Protein AF-T0CGR6-F1 (afdb_monomer_lite)

Structure (mmCIF, N/CA/C/O backbone):
data_AF-T0CGR6-F1
#
_entry.id   AF-T0CGR6-F1
#
loop_
_atom_site.group_PDB
_atom_site.id
_atom_site.type_symbol
_atom_site.label_atom_id
_atom_site.label_alt_id
_atom_site.label_comp_id
_atom_site.label_asym_id
_atom_site.label_entity_id
_atom_site.label_seq_id
_atom_site.pdbx_PDB_ins_code
_atom_site.Cartn_x
_atom_site.Cartn_y
_atom_site.Cartn_z
_atom_site.occupancy
_atom_site.B_iso_or_equiv
_atom_site.auth_seq_id
_atom_site.auth_comp_id
_atom_site.auth_asym_id
_atom_site.auth_atom_id
_atom_site.pdbx_PDB_model_num
ATOM 1 N N . MET A 1 1 ? 7.503 -8.651 -10.886 1.00 87.00 1 MET A N 1
ATOM 2 C CA . MET A 1 1 ? 6.032 -8.829 -10.800 1.00 87.00 1 MET A CA 1
ATOM 3 C C . MET A 1 1 ? 5.510 -9.362 -12.132 1.00 87.00 1 MET A C 1
ATOM 5 O O . MET A 1 1 ? 6.220 -9.281 -13.131 1.00 87.00 1 MET A O 1
ATOM 9 N N . PHE A 1 2 ? 4.290 -9.899 -12.157 1.00 89.88 2 PHE A N 1
ATOM 10 C CA . PHE A 1 2 ? 3.657 -10.407 -13.377 1.00 89.88 2 PHE A CA 1
ATOM 11 C C . PHE A 1 2 ? 3.118 -9.267 -14.257 1.00 89.88 2 PHE A C 1
ATOM 13 O O . PHE A 1 2 ? 2.421 -8.374 -13.773 1.00 89.88 2 PHE A O 1
ATOM 20 N N . CYS A 1 3 ? 3.422 -9.302 -15.556 1.00 91.38 3 CYS A N 1
ATOM 21 C CA . CYS A 1 3 ? 2.847 -8.410 -16.558 1.00 91.38 3 CYS A CA 1
ATOM 22 C C . CYS A 1 3 ? 1.645 -9.088 -17.241 1.00 91.38 3 CYS A C 1
ATOM 24 O O . CYS A 1 3 ? 1.839 -10.080 -17.948 1.00 91.38 3 CYS A O 1
ATOM 26 N N . PRO A 1 4 ? 0.423 -8.532 -17.141 1.00 90.00 4 PRO A N 1
ATOM 27 C CA . PRO A 1 4 ? -0.771 -9.150 -17.721 1.00 90.00 4 PRO A CA 1
ATOM 28 C C . PRO A 1 4 ? -0.844 -9.050 -19.252 1.00 90.00 4 PRO A C 1
ATOM 30 O O . PRO A 1 4 ? -1.689 -9.695 -19.858 1.00 90.00 4 PRO A O 1
ATOM 33 N N . LYS A 1 5 ? 0.017 -8.246 -19.895 1.00 92.12 5 LYS A N 1
ATOM 34 C CA . LYS A 1 5 ? 0.018 -8.086 -21.359 1.00 92.12 5 LYS A CA 1
ATOM 35 C C . LYS A 1 5 ? 0.865 -9.121 -22.087 1.00 92.12 5 LYS A C 1
ATOM 37 O O . LYS A 1 5 ? 0.416 -9.675 -23.079 1.00 92.12 5 LYS A O 1
ATOM 42 N N . CYS A 1 6 ? 2.087 -9.357 -21.617 1.00 94.00 6 CYS A N 1
ATOM 43 C CA . CYS A 1 6 ? 2.991 -10.349 -22.209 1.00 94.00 6 CYS A CA 1
ATOM 44 C C . CYS A 1 6 ? 3.036 -11.661 -21.419 1.00 94.00 6 CYS A C 1
ATOM 46 O O . CYS A 1 6 ? 3.845 -12.523 -21.744 1.00 94.00 6 CYS A O 1
ATOM 48 N N . LEU A 1 7 ? 2.213 -11.785 -20.370 1.00 92.25 7 LEU A N 1
ATOM 49 C CA . LEU A 1 7 ? 2.069 -12.981 -19.537 1.00 92.25 7 LEU A CA 1
ATOM 50 C C . LEU A 1 7 ? 3.409 -13.502 -18.992 1.00 92.25 7 LEU A C 1
ATOM 52 O O . LEU A 1 7 ? 3.661 -14.702 -18.953 1.00 92.25 7 LEU A O 1
ATOM 56 N N . SER A 1 8 ? 4.283 -12.581 -18.580 1.00 93.12 8 SER A N 1
ATOM 57 C CA . SER A 1 8 ? 5.640 -12.883 -18.117 1.00 93.12 8 SER A CA 1
ATOM 58 C C . SER A 1 8 ? 5.991 -12.089 -16.860 1.00 93.12 8 SER A C 1
ATOM 60 O O . SER A 1 8 ? 5.406 -11.037 -16.588 1.00 93.12 8 SER A O 1
ATOM 62 N N . ASN A 1 9 ? 6.972 -12.574 -16.098 1.00 91.44 9 ASN A N 1
ATOM 63 C CA . ASN A 1 9 ? 7.520 -11.923 -14.904 1.00 91.44 9 ASN A CA 1
ATOM 64 C C . ASN A 1 9 ? 8.489 -10.785 -15.263 1.00 91.44 9 ASN A C 1
ATOM 66 O O . ASN A 1 9 ? 9.605 -10.725 -14.762 1.00 91.44 9 ASN A O 1
ATOM 70 N N . SER A 1 10 ? 8.052 -9.886 -16.139 1.00 94.06 10 SER A N 1
ATOM 71 C CA . SER A 1 10 ? 8.850 -8.795 -16.707 1.00 94.06 10 SER A CA 1
ATOM 72 C C . SER A 1 10 ? 8.437 -7.417 -16.186 1.00 94.06 10 SER A C 1
ATOM 74 O O . SER A 1 10 ? 8.811 -6.400 -16.767 1.00 94.06 10 SER A O 1
ATOM 76 N N . LEU A 1 11 ? 7.582 -7.358 -15.157 1.00 92.88 11 LEU A N 1
ATOM 77 C CA . LEU A 1 11 ? 7.095 -6.102 -14.597 1.00 92.88 11 LEU A CA 1
ATOM 78 C C . LEU A 1 11 ? 7.961 -5.655 -13.414 1.00 92.88 11 LEU A C 1
ATOM 80 O O . LEU A 1 11 ? 8.060 -6.363 -12.406 1.00 92.88 11 LEU A O 1
ATOM 84 N N . HIS A 1 12 ? 8.489 -4.438 -13.508 1.00 91.88 12 HIS A N 1
ATOM 85 C CA . HIS A 1 12 ? 9.319 -3.794 -12.495 1.00 91.88 12 HIS A CA 1
ATOM 86 C C . HIS A 1 12 ? 8.732 -2.447 -12.090 1.00 91.88 12 HIS A C 1
ATOM 88 O O . HIS A 1 12 ? 8.134 -1.743 -12.902 1.00 91.88 12 HIS A O 1
ATOM 94 N N . LEU A 1 13 ? 8.915 -2.065 -10.829 1.00 92.25 13 LEU A N 1
ATOM 95 C CA . LEU A 1 13 ? 8.588 -0.711 -10.393 1.00 92.25 13 LEU A CA 1
ATOM 96 C C . LEU A 1 13 ? 9.555 0.301 -10.994 1.00 92.25 13 LEU A C 1
ATOM 98 O O . LEU A 1 13 ? 10.735 0.011 -11.198 1.00 92.25 13 LEU A O 1
ATOM 102 N N . LYS A 1 14 ? 9.050 1.506 -11.253 1.00 92.56 14 LYS A N 1
ATOM 103 C CA . LYS A 1 14 ? 9.915 2.657 -11.507 1.00 92.56 14 LYS A CA 1
ATOM 104 C C . LYS A 1 14 ? 10.648 3.033 -10.215 1.00 92.56 14 LYS A C 1
ATOM 106 O O . LYS A 1 14 ? 10.158 2.774 -9.118 1.00 92.56 14 LYS A O 1
ATOM 111 N N . GLU A 1 15 ? 11.810 3.668 -10.348 1.00 92.50 15 GLU A N 1
ATOM 112 C CA . GLU A 1 15 ? 12.617 4.122 -9.203 1.00 92.50 15 GLU A CA 1
ATOM 113 C C . GLU A 1 15 ? 11.877 5.135 -8.331 1.00 92.50 15 GLU A C 1
ATOM 115 O O . GLU A 1 15 ? 12.054 5.158 -7.117 1.00 92.50 15 GLU A O 1
ATOM 120 N N . LYS A 1 16 ? 11.034 5.956 -8.961 1.00 94.50 16 LYS A N 1
ATOM 121 C CA . LYS A 1 16 ? 10.199 6.965 -8.319 1.00 94.50 16 LYS A CA 1
ATOM 122 C C . LYS A 1 16 ? 8.782 6.861 -8.858 1.00 94.50 16 LYS A C 1
ATOM 124 O O . LYS A 1 16 ? 8.581 6.510 -10.024 1.00 94.50 16 LYS A O 1
ATOM 129 N N . GLY A 1 17 ? 7.808 7.196 -8.027 1.00 93.69 17 GLY A N 1
ATOM 130 C CA . GLY A 1 17 ? 6.406 7.149 -8.420 1.00 93.69 17 GLY A CA 1
ATOM 131 C C . GLY A 1 17 ? 5.468 7.508 -7.284 1.00 93.69 17 GLY A C 1
ATOM 132 O O . GLY A 1 17 ? 5.874 8.123 -6.298 1.00 93.69 17 GLY A O 1
ATOM 133 N N . VAL A 1 18 ? 4.209 7.103 -7.423 1.00 94.50 18 VAL A N 1
ATOM 134 C CA . VAL A 1 18 ? 3.151 7.350 -6.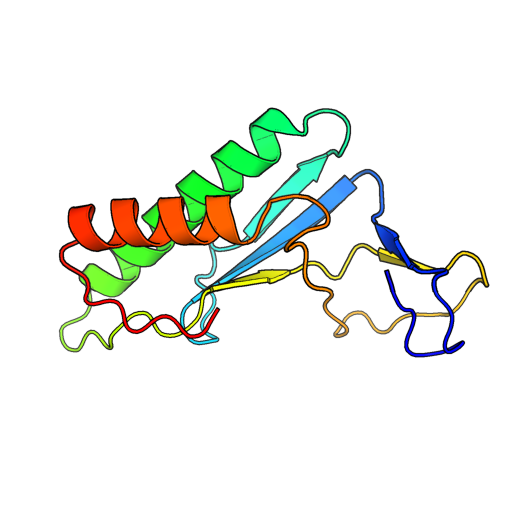440 1.00 94.50 18 VAL A CA 1
ATOM 135 C C . VAL A 1 18 ? 2.651 6.033 -5.853 1.00 94.50 18 VAL A C 1
ATOM 137 O O . VAL A 1 18 ? 2.317 5.101 -6.586 1.00 94.50 18 VAL A O 1
ATOM 140 N N . ILE A 1 19 ? 2.546 5.972 -4.527 1.00 95.44 19 ILE A N 1
ATOM 141 C CA . ILE A 1 19 ? 1.832 4.912 -3.805 1.00 95.44 19 ILE A CA 1
ATOM 142 C C . ILE A 1 19 ? 0.451 5.427 -3.419 1.00 95.44 19 ILE A C 1
ATOM 144 O O . ILE A 1 19 ? 0.307 6.567 -2.978 1.00 95.44 19 ILE A O 1
ATOM 148 N N . HIS A 1 20 ? -0.552 4.568 -3.560 1.00 95.06 20 HIS A N 1
ATOM 149 C CA . HIS A 1 20 ? -1.915 4.776 -3.097 1.00 95.06 20 HIS A CA 1
ATOM 150 C C . HIS A 1 20 ? -2.234 3.776 -1.984 1.00 95.06 20 HIS A C 1
ATOM 152 O O . HIS A 1 20 ? -1.950 2.586 -2.122 1.00 95.06 20 HIS A O 1
ATOM 158 N N . ILE A 1 21 ? -2.855 4.267 -0.914 1.00 94.88 21 ILE A N 1
ATOM 159 C CA . ILE A 1 21 ? -3.389 3.474 0.192 1.00 94.88 21 ILE A CA 1
ATOM 160 C C . ILE A 1 21 ? -4.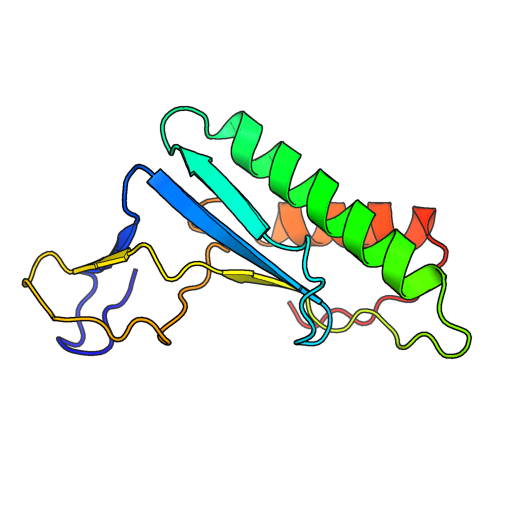912 3.506 0.107 1.00 94.88 21 ILE A C 1
ATOM 162 O O . ILE A 1 21 ? -5.524 4.578 0.177 1.00 94.88 21 ILE A O 1
ATOM 166 N N . LEU A 1 22 ? -5.512 2.331 -0.048 1.00 93.44 22 LEU A N 1
ATOM 167 C CA . LEU A 1 22 ? -6.957 2.147 -0.039 1.00 93.44 22 LEU A CA 1
ATOM 168 C C . LEU A 1 22 ? -7.335 1.295 1.167 1.00 93.44 22 LEU A C 1
ATOM 170 O O . LEU A 1 22 ? -6.673 0.298 1.442 1.00 93.44 22 LEU A O 1
ATOM 174 N N . VAL A 1 23 ? -8.401 1.683 1.859 1.00 92.81 23 VAL A N 1
ATOM 175 C CA . VAL A 1 23 ? -8.982 0.934 2.979 1.00 92.81 23 VAL A CA 1
ATOM 176 C C . VAL A 1 23 ? -10.439 0.651 2.638 1.00 92.81 23 VAL A C 1
ATOM 178 O O . VAL A 1 23 ? -11.181 1.576 2.305 1.00 92.81 23 VAL A O 1
ATOM 181 N N . ASN A 1 24 ? -10.856 -0.611 2.664 1.00 91.62 24 ASN A N 1
ATOM 182 C CA . ASN A 1 24 ? -12.177 -1.066 2.198 1.00 91.62 24 ASN A CA 1
ATOM 183 C C . ASN A 1 24 ? -12.505 -0.577 0.774 1.00 91.62 24 ASN A C 1
ATOM 185 O O . ASN A 1 24 ? -13.616 -0.127 0.488 1.00 91.62 24 ASN A O 1
ATOM 189 N N . GLY A 1 25 ? -11.498 -0.570 -0.107 1.00 88.50 25 GLY A N 1
ATOM 190 C CA . GLY A 1 25 ? -11.589 -0.028 -1.469 1.00 88.50 25 GLY A CA 1
ATOM 191 C C . GLY A 1 25 ? -11.773 1.495 -1.561 1.00 88.50 25 GLY A C 1
ATOM 192 O O . GLY A 1 25 ? -11.888 2.032 -2.662 1.00 88.50 25 GLY A O 1
ATOM 193 N N . ARG A 1 26 ? -11.787 2.220 -0.435 1.00 87.94 26 ARG A N 1
ATOM 194 C CA . ARG A 1 26 ? -11.924 3.681 -0.395 1.00 87.94 26 ARG A CA 1
ATOM 195 C C . ARG A 1 26 ? -10.556 4.332 -0.317 1.00 87.94 26 ARG A C 1
ATOM 197 O O . ARG A 1 26 ? -9.697 3.923 0.460 1.00 87.94 26 ARG A O 1
ATOM 204 N N . GLN A 1 27 ? -10.373 5.397 -1.088 1.00 85.06 27 GLN A N 1
ATOM 205 C CA . GLN A 1 27 ? -9.197 6.249 -0.996 1.00 85.06 27 GLN A CA 1
ATOM 206 C C . GLN A 1 27 ? -9.601 7.592 -0.387 1.00 85.06 27 GLN A C 1
ATOM 208 O O . GLN A 1 27 ? -10.555 8.220 -0.837 1.00 85.06 27 GLN A O 1
ATOM 213 N N . LYS A 1 28 ? -8.847 8.052 0.611 1.00 83.88 28 LYS A N 1
ATOM 214 C CA . LYS A 1 28 ? -8.876 9.453 1.039 1.00 83.88 28 LYS A CA 1
ATOM 215 C C . LYS A 1 28 ? -8.119 10.279 -0.005 1.00 83.88 28 LYS A C 1
ATOM 217 O O . LYS A 1 28 ? -7.138 9.783 -0.569 1.00 83.88 28 LYS A O 1
ATOM 222 N N . ASP A 1 29 ? -8.484 11.539 -0.218 1.00 75.50 29 ASP A N 1
ATOM 223 C CA . ASP A 1 29 ? -7.755 12.414 -1.156 1.00 75.50 29 ASP A CA 1
ATOM 224 C C . ASP A 1 29 ? -6.258 12.517 -0.813 1.00 75.50 29 ASP A C 1
ATOM 226 O O . ASP A 1 29 ? -5.399 12.522 -1.697 1.00 75.50 29 ASP A O 1
ATOM 230 N N . THR A 1 30 ? -5.928 12.491 0.484 1.00 83.00 30 THR A N 1
ATOM 231 C CA . THR A 1 30 ? -4.549 12.492 1.000 1.00 83.00 30 THR A CA 1
ATOM 232 C C . THR A 1 30 ? -3.923 11.100 1.121 1.00 83.00 30 THR A C 1
ATOM 234 O O . THR A 1 30 ? -2.794 10.985 1.598 1.00 83.00 30 THR A O 1
ATOM 237 N N . GLY A 1 31 ? -4.623 10.044 0.696 1.00 84.19 31 GLY A N 1
ATOM 238 C CA . GLY A 1 31 ? -4.205 8.639 0.775 1.00 84.19 31 GLY A CA 1
ATOM 239 C C . GLY A 1 31 ? -3.137 8.239 -0.245 1.00 84.19 31 GLY A C 1
ATOM 240 O O . GLY A 1 31 ? -3.011 7.061 -0.564 1.00 84.19 31 GLY A O 1
ATOM 241 N N . ARG A 1 32 ? -2.391 9.204 -0.789 1.00 92.62 32 ARG A N 1
ATOM 242 C CA . ARG A 1 32 ? -1.294 8.981 -1.732 1.00 92.62 32 ARG A CA 1
ATOM 243 C C . ARG A 1 32 ? -0.041 9.732 -1.306 1.00 92.62 32 ARG A C 1
ATOM 245 O O . ARG A 1 32 ? -0.138 10.780 -0.669 1.00 92.62 32 ARG A O 1
ATOM 252 N N . PHE A 1 33 ? 1.120 9.218 -1.684 1.00 94.7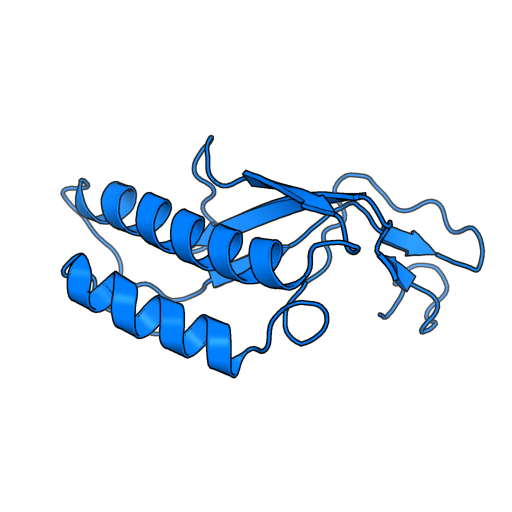5 33 PHE A N 1
ATOM 253 C CA . PHE A 1 33 ? 2.407 9.873 -1.454 1.00 94.75 33 PHE A CA 1
ATOM 254 C C . PHE A 1 33 ? 3.429 9.457 -2.515 1.00 94.75 33 PHE A C 1
ATOM 256 O O . PHE A 1 33 ? 3.275 8.425 -3.171 1.00 94.75 33 PHE A O 1
ATOM 263 N N . LEU A 1 34 ? 4.453 10.290 -2.703 1.00 94.25 34 LEU A N 1
ATOM 264 C CA . LEU A 1 34 ? 5.564 9.994 -3.604 1.00 94.25 34 LEU A CA 1
ATOM 265 C C . LEU A 1 34 ? 6.550 9.045 -2.922 1.00 94.25 34 LEU A C 1
ATOM 267 O O . LEU A 1 34 ? 6.810 9.183 -1.729 1.00 94.25 34 LEU A O 1
ATOM 271 N N . PHE A 1 35 ? 7.124 8.118 -3.682 1.00 93.69 35 PHE A N 1
ATOM 272 C CA . PHE A 1 35 ? 8.176 7.226 -3.199 1.00 93.69 35 PHE A CA 1
ATOM 273 C C . PHE A 1 35 ? 9.437 7.331 -4.059 1.00 93.69 35 PHE A C 1
ATOM 275 O O . PHE A 1 35 ? 9.364 7.660 -5.245 1.00 93.69 35 PHE A O 1
ATOM 282 N N . SER A 1 36 ? 10.577 7.002 -3.450 1.00 93.12 36 SER A N 1
ATOM 283 C CA . SER A 1 36 ? 11.847 6.717 -4.122 1.00 93.12 36 SER A CA 1
ATOM 284 C C . SER A 1 36 ? 12.390 5.397 -3.586 1.00 93.12 36 SER A C 1
ATOM 286 O O . SER A 1 36 ? 12.507 5.239 -2.371 1.00 93.12 36 SER A O 1
ATOM 288 N N . LEU A 1 37 ? 12.730 4.451 -4.465 1.00 89.12 37 LEU A N 1
ATOM 289 C CA . LEU A 1 37 ? 13.299 3.154 -4.074 1.00 89.12 37 LEU A CA 1
ATOM 290 C C . LEU A 1 37 ? 14.684 3.274 -3.423 1.00 89.12 37 LEU A C 1
ATOM 292 O O . LEU A 1 37 ? 15.125 2.319 -2.787 1.00 89.12 37 LEU A O 1
ATOM 296 N N . GLU A 1 38 ? 15.344 4.426 -3.551 1.00 89.31 38 GLU A N 1
ATOM 297 C CA . GLU A 1 38 ? 16.588 4.755 -2.842 1.00 89.31 38 GLU A CA 1
ATOM 298 C C . GLU A 1 38 ? 16.359 4.867 -1.324 1.00 89.31 38 GLU A C 1
ATOM 300 O O . GLU A 1 38 ? 17.208 4.459 -0.536 1.00 89.31 38 GLU A O 1
ATOM 305 N N . SER A 1 39 ? 15.174 5.326 -0.909 1.00 88.06 39 SER A N 1
ATOM 306 C CA . SER A 1 39 ? 14.812 5.574 0.491 1.00 88.06 39 SER A CA 1
ATOM 307 C C . SER A 1 39 ? 13.816 4.540 1.022 1.00 88.06 39 SER A C 1
ATOM 309 O O . SER A 1 39 ? 12.778 4.889 1.583 1.00 88.06 39 SER A O 1
ATOM 311 N N . ARG A 1 40 ? 14.097 3.238 0.859 1.00 83.88 40 ARG A N 1
ATOM 312 C CA . ARG A 1 40 ? 13.165 2.164 1.279 1.00 83.88 40 ARG A CA 1
ATOM 313 C C . ARG A 1 40 ? 12.629 2.290 2.717 1.00 83.88 40 ARG A C 1
ATOM 315 O O . ARG A 1 40 ? 11.423 2.110 2.877 1.00 83.88 40 ARG A O 1
ATOM 322 N N . PRO A 1 41 ? 13.441 2.620 3.744 1.00 86.25 41 PRO A N 1
ATOM 323 C CA . PRO A 1 41 ? 12.931 2.766 5.110 1.00 86.25 41 PRO A CA 1
ATOM 324 C C . PRO A 1 41 ? 11.860 3.859 5.241 1.00 86.25 41 PRO A C 1
ATOM 326 O O . PRO A 1 41 ? 10.883 3.693 5.972 1.00 86.25 41 PRO A O 1
ATOM 329 N N . GLU A 1 42 ? 11.997 4.954 4.488 1.00 92.00 42 GLU A N 1
ATOM 330 C CA . GLU A 1 42 ? 11.015 6.042 4.472 1.00 92.00 42 GLU A CA 1
ATOM 331 C C . GLU A 1 42 ? 9.694 5.597 3.846 1.00 92.00 42 GLU A C 1
ATOM 333 O O . GLU A 1 42 ? 8.631 6.040 4.277 1.00 92.00 42 GLU A O 1
ATOM 338 N N . ILE A 1 43 ? 9.733 4.693 2.859 1.00 93.31 43 ILE A N 1
ATOM 339 C CA . ILE A 1 43 ? 8.518 4.171 2.227 1.00 93.31 43 ILE A CA 1
ATOM 340 C C . ILE A 1 43 ? 7.651 3.464 3.268 1.00 93.31 43 ILE A C 1
ATOM 342 O O . ILE A 1 43 ? 6.468 3.776 3.386 1.00 93.31 43 ILE A O 1
ATOM 346 N N . THR A 1 44 ? 8.236 2.561 4.056 1.00 93.19 44 THR A N 1
ATOM 347 C CA . THR A 1 44 ? 7.516 1.817 5.098 1.00 93.19 44 THR A CA 1
ATOM 348 C C . THR A 1 44 ? 6.932 2.752 6.158 1.00 93.19 44 THR A C 1
ATOM 350 O O . THR A 1 44 ? 5.768 2.606 6.539 1.00 93.19 44 THR A O 1
ATOM 353 N N . GLN A 1 45 ? 7.690 3.767 6.584 1.00 94.50 45 GLN A N 1
ATOM 354 C CA . GLN A 1 45 ? 7.185 4.771 7.523 1.00 94.50 45 GLN A CA 1
ATOM 355 C C . GLN A 1 45 ? 6.021 5.576 6.929 1.00 94.50 45 GLN A C 1
ATOM 357 O O . GLN A 1 45 ? 5.010 5.795 7.597 1.00 94.50 45 GLN A O 1
ATOM 362 N N . ASN A 1 46 ? 6.126 5.986 5.665 1.00 95.62 46 ASN A N 1
ATOM 363 C CA . ASN A 1 46 ? 5.076 6.732 4.977 1.00 95.62 46 ASN A CA 1
ATOM 364 C C . ASN A 1 46 ? 3.804 5.898 4.788 1.00 95.62 46 ASN A C 1
ATOM 366 O O . ASN A 1 46 ? 2.707 6.426 4.967 1.00 95.62 46 ASN A O 1
ATOM 370 N N . ILE A 1 47 ? 3.934 4.598 4.499 1.00 95.38 47 ILE A N 1
ATOM 371 C CA . ILE A 1 47 ? 2.810 3.651 4.476 1.00 95.38 47 ILE A CA 1
ATOM 372 C C . ILE A 1 47 ? 2.105 3.650 5.833 1.00 95.38 47 ILE A C 1
ATOM 374 O O . ILE A 1 47 ? 0.901 3.891 5.895 1.00 95.38 47 ILE A O 1
ATOM 378 N N . SER A 1 48 ? 2.860 3.437 6.914 1.00 95.88 48 SER A N 1
ATOM 379 C CA . SER A 1 48 ? 2.328 3.403 8.280 1.00 95.88 48 SER A CA 1
ATOM 380 C C . SER A 1 48 ? 1.589 4.700 8.635 1.00 95.88 48 SER A C 1
ATOM 382 O O . SER A 1 48 ? 0.427 4.667 9.043 1.00 95.88 48 SER A O 1
ATOM 384 N N . ASN A 1 49 ? 2.214 5.853 8.374 1.00 95.81 49 ASN A N 1
ATOM 385 C CA . ASN A 1 49 ? 1.621 7.170 8.613 1.00 95.81 49 ASN A CA 1
ATOM 386 C C . ASN A 1 49 ? 0.313 7.359 7.833 1.00 95.81 49 ASN A C 1
ATOM 388 O O . ASN A 1 49 ? -0.668 7.872 8.371 1.00 95.81 49 ASN A O 1
ATOM 392 N N . LYS A 1 50 ? 0.272 6.927 6.567 1.00 95.44 50 LYS A N 1
ATOM 393 C CA . LYS A 1 50 ? -0.913 7.077 5.715 1.00 95.44 50 LYS A CA 1
ATOM 394 C C . LYS A 1 50 ? -2.052 6.148 6.106 1.00 95.44 50 LYS A C 1
ATOM 396 O O . LYS A 1 50 ? -3.203 6.571 6.021 1.00 95.44 50 LYS A O 1
ATOM 401 N N . ILE A 1 51 ? -1.752 4.938 6.575 1.00 95.19 51 ILE A N 1
ATOM 402 C CA . ILE A 1 51 ? -2.753 4.048 7.178 1.00 95.19 51 ILE A CA 1
ATOM 403 C C . ILE A 1 51 ? -3.369 4.733 8.405 1.00 95.19 51 ILE A C 1
ATOM 405 O O . ILE A 1 51 ? -4.590 4.868 8.473 1.00 95.19 51 ILE A O 1
ATOM 409 N N . LEU A 1 52 ? -2.545 5.265 9.313 1.00 95.88 52 LEU A N 1
ATOM 410 C CA . LEU A 1 52 ? -3.024 5.973 10.504 1.00 95.88 52 LEU A CA 1
ATOM 411 C C . LEU A 1 52 ? -3.872 7.211 10.156 1.00 95.88 52 LEU A C 1
ATOM 413 O O . LEU A 1 52 ? -4.947 7.411 10.718 1.00 95.88 52 LEU A O 1
ATOM 417 N N . GLU A 1 53 ? -3.431 8.041 9.207 1.00 94.56 53 GLU A N 1
ATOM 418 C CA . GLU A 1 53 ? -4.210 9.193 8.722 1.00 94.56 53 GLU A CA 1
ATOM 419 C C . GLU A 1 53 ? -5.573 8.793 8.141 1.00 94.56 53 GLU A C 1
ATOM 421 O O . GLU A 1 53 ? -6.543 9.560 8.234 1.00 94.56 53 GLU A O 1
ATOM 426 N N . HIS A 1 54 ? -5.633 7.635 7.481 1.00 94.19 54 HIS A N 1
ATOM 427 C CA . HIS A 1 54 ? -6.860 7.099 6.911 1.00 94.19 54 HIS A CA 1
ATOM 428 C C . HIS A 1 54 ? -7.784 6.584 8.017 1.00 94.19 54 HIS A C 1
ATOM 430 O O . HIS A 1 54 ? -8.975 6.880 8.004 1.00 94.19 54 HIS A O 1
ATOM 436 N N . PHE A 1 55 ? -7.244 5.889 9.015 1.00 94.56 55 PHE A N 1
ATOM 437 C CA . PHE A 1 55 ? -8.021 5.369 10.139 1.00 94.56 55 PHE A CA 1
ATOM 438 C C . PHE A 1 55 ? -8.585 6.479 11.017 1.00 94.56 55 PHE A C 1
ATOM 440 O O . PHE A 1 55 ? -9.771 6.449 11.324 1.00 94.56 55 PHE A O 1
ATOM 447 N N . LYS A 1 56 ? -7.808 7.528 11.306 1.00 94.19 56 LYS A N 1
ATOM 448 C CA . LYS A 1 56 ? -8.319 8.734 11.983 1.00 94.19 56 LYS A CA 1
ATOM 449 C C . LYS A 1 56 ? -9.484 9.376 11.229 1.00 94.19 56 LYS A C 1
ATOM 451 O O . LYS A 1 56 ? -10.404 9.910 11.838 1.00 94.19 56 LYS A O 1
ATOM 456 N N . TRP A 1 57 ? -9.447 9.330 9.899 1.00 92.12 57 TRP A N 1
ATOM 457 C CA . TRP A 1 57 ? -10.535 9.834 9.067 1.00 92.12 57 TRP A CA 1
ATOM 458 C C . TRP A 1 57 ? -11.764 8.920 9.114 1.00 92.12 57 TRP A C 1
ATOM 460 O O . TRP A 1 57 ? -12.861 9.428 9.316 1.00 92.12 57 TRP A O 1
ATOM 470 N N . ILE A 1 58 ? -11.595 7.596 9.031 1.00 91.00 58 ILE A N 1
ATOM 471 C CA . ILE A 1 58 ? -12.703 6.638 9.192 1.00 91.00 58 ILE A CA 1
ATOM 472 C C . ILE A 1 58 ? -13.345 6.780 10.575 1.00 91.00 58 ILE A C 1
ATOM 474 O O . ILE A 1 58 ? -14.564 6.857 10.664 1.00 91.00 58 ILE A O 1
ATOM 478 N N . ALA A 1 59 ? -12.540 6.886 11.633 1.00 92.19 59 ALA A N 1
ATOM 479 C CA . ALA A 1 59 ? -13.008 7.027 13.011 1.00 92.19 59 ALA A CA 1
ATOM 480 C C . ALA A 1 59 ? -13.836 8.303 13.252 1.00 92.19 59 ALA A C 1
ATOM 482 O O . ALA A 1 59 ? -14.586 8.376 14.218 1.00 92.19 59 ALA A O 1
ATOM 483 N N . SER A 1 60 ? -13.733 9.309 12.374 1.00 91.75 60 SER A N 1
ATOM 484 C CA . SER A 1 60 ? -14.575 10.512 12.441 1.00 91.75 60 SER A CA 1
ATOM 485 C C . SER A 1 60 ? -16.009 10.300 11.935 1.00 91.75 60 SER A C 1
ATOM 487 O O . SER A 1 60 ? -16.854 11.181 12.093 1.00 91.75 60 SER A O 1
ATOM 489 N N . PHE A 1 61 ? -16.301 9.161 11.303 1.00 90.31 61 PHE A N 1
ATOM 490 C CA . PHE A 1 61 ? -17.626 8.858 10.775 1.00 90.31 61 PHE A CA 1
ATOM 491 C C . PHE A 1 61 ? -18.554 8.291 11.849 1.00 90.31 61 PHE A C 1
ATOM 493 O O . PHE A 1 61 ? -18.138 7.528 12.710 1.00 90.31 61 PHE A O 1
ATOM 500 N N . GLN A 1 62 ? -19.847 8.608 11.744 1.00 83.50 62 GLN A N 1
ATOM 501 C CA . GLN A 1 62 ? -20.871 8.077 12.655 1.00 83.50 62 GLN A CA 1
ATOM 502 C C . GLN A 1 62 ? -21.113 6.572 12.467 1.00 83.50 62 GLN A C 1
ATOM 504 O O . GLN A 1 62 ? -21.456 5.887 13.421 1.00 83.50 62 GLN A O 1
ATOM 509 N N . ASN A 1 63 ? -20.935 6.067 11.242 1.00 84.31 63 ASN A N 1
ATOM 510 C CA . ASN A 1 63 ? -21.119 4.660 10.890 1.00 84.31 63 ASN A CA 1
ATOM 511 C C . ASN A 1 63 ? -19.801 4.102 10.349 1.00 84.31 63 ASN A C 1
ATOM 513 O O . ASN A 1 63 ? -19.539 4.150 9.140 1.00 84.31 63 ASN A O 1
ATOM 517 N N . THR A 1 64 ? -18.958 3.610 11.250 1.00 85.56 64 THR A N 1
ATOM 518 C CA . THR A 1 64 ? -17.727 2.904 10.901 1.00 85.56 64 THR A CA 1
ATOM 519 C C . THR A 1 64 ? -18.052 1.463 10.519 1.00 85.56 64 THR A C 1
ATOM 521 O O . THR A 1 64 ? -18.867 0.795 11.149 1.00 85.56 64 THR A O 1
ATOM 524 N N . LYS A 1 65 ? -17.438 0.993 9.433 1.00 88.25 65 LYS A N 1
ATOM 525 C CA . LYS A 1 65 ? -17.393 -0.435 9.105 1.00 88.25 65 LYS A CA 1
ATOM 526 C C . LYS A 1 65 ? -16.059 -1.003 9.591 1.00 88.25 65 LYS A C 1
ATOM 528 O O . LYS A 1 65 ? -15.088 -0.236 9.590 1.00 88.25 65 LYS A O 1
ATOM 533 N N . PRO A 1 66 ? -15.989 -2.299 9.935 1.00 92.25 66 PRO A N 1
ATOM 534 C CA . PRO A 1 66 ? -14.721 -2.957 10.212 1.00 92.25 66 PRO A CA 1
ATOM 535 C C . PRO A 1 66 ? -13.732 -2.763 9.061 1.00 92.25 66 PRO A C 1
ATOM 537 O O . PRO A 1 66 ? -14.121 -2.666 7.895 1.00 92.25 66 PRO A O 1
ATOM 540 N N . VAL A 1 67 ? -12.443 -2.676 9.377 1.00 93.31 67 VAL A N 1
ATOM 541 C CA . VAL A 1 67 ? -11.376 -2.680 8.375 1.00 93.31 67 VAL A CA 1
ATOM 542 C C . VAL A 1 67 ? -11.220 -4.107 7.856 1.00 93.31 67 VAL A C 1
ATOM 544 O O . VAL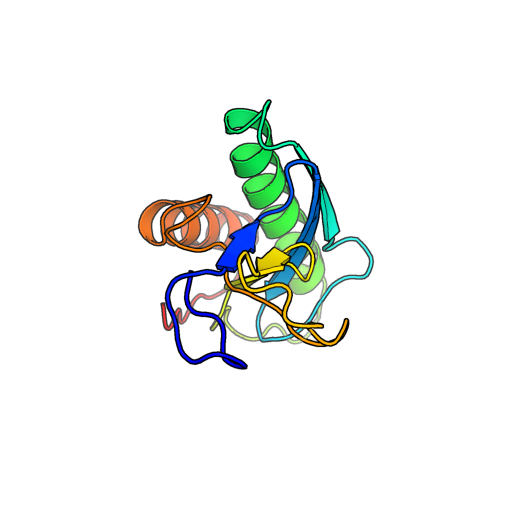 A 1 67 ? -10.697 -4.970 8.556 1.00 93.31 67 VAL A O 1
ATOM 547 N N . GLU A 1 68 ? -11.674 -4.336 6.628 1.00 93.81 68 GLU A N 1
ATOM 548 C CA . GLU A 1 68 ? -11.697 -5.641 5.960 1.00 93.81 68 GLU A CA 1
ATOM 549 C C . GLU A 1 68 ? -10.500 -5.803 5.020 1.00 93.81 68 GLU A C 1
ATOM 551 O O . GLU A 1 68 ? -9.889 -6.865 4.944 1.00 93.81 68 GLU A O 1
ATOM 556 N N . ASN A 1 69 ? -10.122 -4.730 4.315 1.00 92.06 69 ASN A N 1
ATOM 557 C CA . ASN A 1 69 ? -8.989 -4.758 3.398 1.00 92.06 69 ASN A CA 1
ATOM 558 C C . ASN A 1 69 ? -8.157 -3.472 3.438 1.00 92.06 69 ASN A C 1
ATOM 560 O O . ASN A 1 69 ? -8.660 -2.365 3.647 1.00 92.06 69 ASN A O 1
ATOM 564 N N . VAL A 1 70 ? -6.851 -3.636 3.217 1.00 94.00 70 VAL A N 1
ATOM 565 C CA . VAL A 1 70 ? -5.903 -2.536 3.023 1.00 94.00 70 VAL A CA 1
ATOM 566 C C . VAL A 1 70 ? -5.052 -2.841 1.801 1.00 94.00 70 VAL A C 1
ATOM 568 O O . VAL A 1 70 ? -4.259 -3.780 1.796 1.00 94.00 70 VAL A O 1
ATOM 571 N N . ASN A 1 71 ? -5.208 -2.042 0.747 1.00 94.06 71 ASN A N 1
ATOM 572 C CA . ASN A 1 71 ? -4.446 -2.195 -0.485 1.00 94.06 71 ASN A CA 1
ATOM 573 C C . ASN A 1 71 ? -3.388 -1.099 -0.600 1.00 94.06 71 ASN A C 1
ATOM 575 O O . ASN A 1 71 ? -3.689 0.093 -0.519 1.00 94.06 71 ASN A O 1
ATOM 579 N N . ILE A 1 72 ? -2.152 -1.523 -0.853 1.00 95.19 72 ILE A N 1
ATOM 580 C CA . ILE A 1 72 ? -1.005 -0.652 -1.107 1.00 95.19 72 ILE A CA 1
ATOM 581 C C . ILE A 1 72 ? -0.621 -0.854 -2.563 1.00 95.19 72 ILE A C 1
ATOM 583 O O . ILE A 1 72 ? -0.102 -1.910 -2.928 1.00 95.19 72 ILE A O 1
ATOM 587 N N . ILE A 1 73 ? -0.933 0.127 -3.406 1.00 95.19 73 ILE A N 1
ATOM 588 C CA . ILE A 1 73 ? -0.869 -0.046 -4.858 1.00 95.19 73 ILE A CA 1
ATOM 589 C C . ILE A 1 73 ? -0.170 1.110 -5.562 1.00 95.19 73 ILE A C 1
ATOM 591 O O . ILE A 1 73 ? -0.138 2.240 -5.076 1.00 95.19 73 ILE A O 1
ATOM 595 N N . THR A 1 74 ? 0.339 0.846 -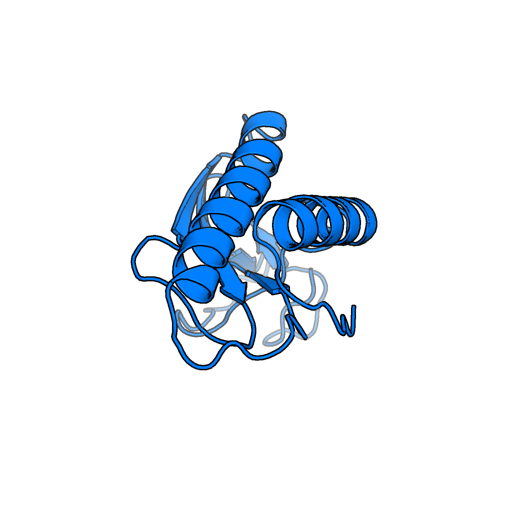6.760 1.00 94.88 74 THR A N 1
ATOM 596 C CA . THR A 1 74 ? 0.897 1.871 -7.650 1.00 94.88 74 THR A CA 1
ATOM 597 C C . THR A 1 74 ? 0.538 1.612 -9.109 1.00 94.88 74 THR A C 1
ATOM 599 O O . THR A 1 74 ? 0.280 0.477 -9.503 1.00 94.88 74 THR A O 1
ATOM 602 N N . SER A 1 75 ? 0.522 2.669 -9.920 1.00 93.31 75 SER A N 1
ATOM 603 C CA . SER A 1 75 ? 0.524 2.582 -11.391 1.00 93.31 75 SER A CA 1
ATOM 604 C C . SER A 1 75 ? 1.922 2.791 -11.987 1.00 93.31 75 SER A C 1
ATOM 606 O O . SER A 1 75 ? 2.102 2.671 -13.197 1.00 93.31 75 SER A O 1
ATOM 608 N N . ASP A 1 76 ? 2.926 3.104 -11.164 1.00 94.25 76 ASP A N 1
ATOM 609 C CA . ASP A 1 76 ? 4.288 3.404 -11.601 1.00 94.25 76 ASP A CA 1
ATOM 610 C C . ASP A 1 76 ? 5.135 2.141 -11.737 1.00 94.25 76 ASP A C 1
ATOM 612 O O . ASP A 1 76 ? 6.114 1.911 -11.027 1.00 94.25 76 ASP A O 1
ATOM 616 N N . ALA A 1 77 ? 4.753 1.329 -12.717 1.00 92.75 77 ALA A N 1
ATOM 617 C CA . ALA A 1 77 ? 5.494 0.156 -13.148 1.00 92.75 77 ALA A CA 1
ATOM 618 C C . ALA A 1 77 ? 5.836 0.241 -14.641 1.00 92.75 77 ALA A C 1
ATOM 620 O O . ALA A 1 77 ? 5.180 0.939 -15.418 1.00 92.75 77 ALA A O 1
ATOM 621 N N . LYS A 1 78 ? 6.884 -0.476 -15.038 1.00 93.56 78 LYS A N 1
ATOM 622 C CA . LYS A 1 78 ? 7.317 -0.665 -16.421 1.00 93.56 78 LYS A CA 1
ATOM 623 C C . LYS A 1 78 ? 7.452 -2.154 -16.718 1.00 93.56 78 LYS A C 1
ATOM 625 O O . LYS A 1 78 ? 7.744 -2.946 -15.826 1.00 93.56 78 LYS A O 1
ATOM 630 N N . CYS A 1 79 ? 7.221 -2.522 -17.971 1.00 94.06 79 CYS A N 1
ATOM 631 C CA . CYS A 1 79 ? 7.464 -3.869 -18.464 1.00 94.06 79 CYS A CA 1
ATOM 632 C C . CYS A 1 79 ? 8.757 -3.870 -19.282 1.00 94.06 79 CYS A C 1
ATOM 634 O O . CYS A 1 79 ? 8.878 -3.062 -20.202 1.00 94.06 79 CYS A O 1
ATOM 636 N N . ASP A 1 80 ? 9.673 -4.791 -19.000 1.00 93.81 80 ASP A N 1
ATOM 637 C CA . ASP A 1 80 ? 10.944 -4.900 -19.730 1.00 93.81 80 ASP A CA 1
ATOM 638 C C . ASP A 1 80 ? 10.746 -5.289 -21.201 1.00 93.81 80 ASP A C 1
ATOM 640 O O . ASP A 1 80 ? 11.525 -4.898 -22.063 1.00 93.81 80 ASP A O 1
ATOM 644 N N . ASN A 1 81 ? 9.631 -5.954 -21.517 1.00 94.12 81 ASN A N 1
ATOM 645 C CA . ASN A 1 81 ? 9.228 -6.265 -22.891 1.00 94.12 81 ASN A CA 1
ATOM 646 C C . ASN A 1 81 ? 8.566 -5.073 -23.615 1.00 94.12 81 ASN A C 1
ATOM 648 O O . ASN A 1 81 ? 7.946 -5.252 -24.660 1.00 94.12 81 ASN A O 1
ATOM 652 N N . GLY A 1 82 ? 8.602 -3.866 -23.039 1.00 92.06 82 GLY A N 1
ATOM 653 C CA . GLY A 1 82 ? 8.073 -2.651 -23.667 1.00 92.06 82 GLY A CA 1
ATOM 654 C C . GLY A 1 82 ? 6.544 -2.574 -23.751 1.00 92.06 82 GLY A C 1
ATOM 655 O O . GLY A 1 82 ? 6.006 -1.772 -24.512 1.00 92.06 82 GLY A O 1
ATOM 656 N N . CYS A 1 83 ? 5.808 -3.390 -22.987 1.00 93.31 83 CYS A N 1
ATOM 657 C CA . CYS A 1 83 ? 4.345 -3.355 -23.013 1.00 93.31 83 CYS A CA 1
ATOM 658 C C . CYS A 1 83 ? 3.806 -1.996 -22.542 1.00 93.31 83 CYS A C 1
ATOM 660 O O . CYS A 1 83 ? 4.093 -1.561 -21.427 1.00 93.31 83 CYS A O 1
ATOM 662 N N . ALA A 1 84 ? 2.934 -1.376 -23.339 1.00 91.62 84 ALA A N 1
ATOM 663 C CA . ALA A 1 84 ? 2.192 -0.188 -22.926 1.00 91.62 84 ALA A CA 1
ATOM 664 C C . ALA A 1 84 ? 1.143 -0.559 -21.864 1.00 91.62 84 ALA A C 1
ATOM 666 O O . ALA A 1 84 ? 0.131 -1.181 -22.188 1.00 91.62 84 ALA A O 1
ATOM 667 N N . LEU A 1 85 ? 1.366 -0.210 -20.600 1.00 89.12 85 LEU A N 1
ATOM 668 C CA . LEU A 1 85 ? 0.437 -0.505 -19.504 1.00 89.12 85 LEU A CA 1
ATOM 669 C C . LEU A 1 85 ? -0.578 0.643 -19.345 1.00 89.12 85 LEU A C 1
ATOM 671 O O . LEU A 1 85 ? -0.162 1.802 -19.323 1.00 89.12 85 LEU A O 1
ATOM 675 N N . PRO A 1 86 ? -1.894 0.365 -19.244 1.00 87.56 86 PRO A N 1
ATOM 676 C CA . PRO A 1 86 ? -2.888 1.410 -19.005 1.00 87.56 86 PRO A CA 1
ATOM 677 C C . PRO A 1 86 ? -2.633 2.142 -17.681 1.00 87.56 86 PRO A C 1
ATOM 679 O O . PRO A 1 86 ? -2.329 1.501 -16.681 1.00 87.56 86 PRO A O 1
ATOM 682 N N . LEU A 1 87 ? -2.849 3.461 -17.634 1.00 82.19 87 LEU A N 1
ATOM 683 C CA . LEU A 1 87 ? -2.687 4.260 -16.404 1.00 82.19 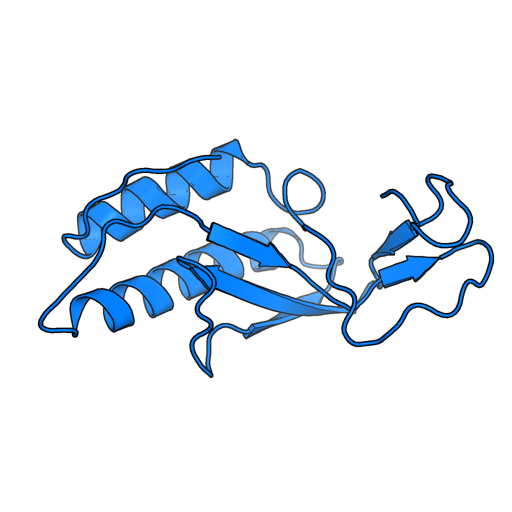87 LEU A CA 1
ATOM 684 C C . LEU A 1 87 ? -3.629 3.826 -15.266 1.00 82.19 87 LEU A C 1
ATOM 686 O O . LEU A 1 87 ? -3.317 4.003 -14.088 1.00 82.19 87 LEU A O 1
ATOM 690 N N . ALA A 1 88 ? -4.783 3.256 -15.623 1.00 86.75 88 ALA A N 1
ATOM 691 C CA . ALA A 1 88 ? -5.744 2.704 -14.674 1.00 86.75 88 ALA A CA 1
ATOM 692 C C . ALA A 1 88 ? -5.278 1.377 -14.053 1.00 86.75 88 ALA A C 1
ATOM 694 O O . ALA A 1 88 ? -5.789 0.990 -13.006 1.00 86.75 88 ALA A O 1
ATOM 695 N N . GLN A 1 89 ? -4.312 0.685 -14.669 1.00 90.06 89 GLN A N 1
ATOM 696 C CA . GLN A 1 89 ? -3.775 -0.553 -14.124 1.00 90.06 89 GLN A CA 1
ATOM 697 C C . GLN A 1 89 ? -2.990 -0.243 -12.849 1.00 90.06 89 GLN A C 1
ATOM 699 O O . GLN A 1 89 ? -2.065 0.572 -12.845 1.00 90.06 89 GLN A O 1
ATOM 704 N N . LYS A 1 90 ? -3.360 -0.921 -11.765 1.00 92.00 90 LYS A N 1
ATOM 705 C CA . LYS A 1 90 ? -2.680 -0.830 -10.477 1.00 92.00 90 LYS A CA 1
ATOM 706 C C . LYS A 1 90 ? -2.024 -2.163 -10.144 1.00 92.00 90 LYS A C 1
ATOM 708 O O . LYS A 1 90 ? -2.518 -3.224 -10.527 1.00 92.00 90 LYS A O 1
ATOM 713 N N . PHE A 1 91 ? -0.906 -2.087 -9.440 1.00 93.75 91 PHE A N 1
ATOM 714 C CA . PHE A 1 91 ? -0.106 -3.228 -9.018 1.00 93.75 91 PHE A CA 1
ATOM 715 C C . PHE A 1 91 ? 0.064 -3.190 -7.508 1.00 93.75 91 PHE A C 1
ATOM 717 O O . PHE A 1 91 ? 0.332 -2.122 -6.953 1.00 93.75 91 PHE A O 1
ATOM 724 N N . SER A 1 92 ? -0.104 -4.346 -6.864 1.00 93.06 92 SER A N 1
ATOM 725 C CA . SER A 1 92 ? 0.136 -4.495 -5.430 1.00 93.06 92 SER A CA 1
ATOM 726 C C . SER A 1 92 ? 1.618 -4.333 -5.118 1.00 93.06 92 SER A C 1
ATOM 728 O O . SER A 1 92 ? 2.476 -4.827 -5.849 1.00 93.06 92 SER A O 1
ATOM 730 N N . LEU A 1 93 ? 1.896 -3.637 -4.023 1.00 93.19 93 LEU A N 1
ATOM 731 C CA . LEU A 1 93 ? 3.233 -3.449 -3.469 1.00 93.19 93 LEU A CA 1
ATOM 732 C C . LEU A 1 93 ? 3.515 -4.369 -2.276 1.00 93.19 93 LEU A C 1
ATOM 734 O O . LEU A 1 93 ? 4.638 -4.360 -1.759 1.00 93.19 93 LEU A O 1
ATOM 738 N N . LEU A 1 94 ? 2.516 -5.154 -1.859 1.00 92.19 94 LEU A N 1
ATOM 739 C CA . LEU A 1 94 ? 2.680 -6.187 -0.842 1.00 92.19 94 LEU A CA 1
ATOM 740 C C . LEU A 1 94 ? 3.684 -7.236 -1.320 1.00 92.19 94 LEU A C 1
ATOM 742 O O . LEU A 1 94 ? 3.686 -7.627 -2.486 1.00 92.19 94 LEU A O 1
ATOM 746 N N . ASP A 1 95 ? 4.571 -7.623 -0.412 1.00 90.12 95 ASP A N 1
ATOM 747 C CA . ASP A 1 95 ? 5.666 -8.577 -0.601 1.00 90.12 95 ASP A CA 1
ATOM 748 C C . ASP A 1 95 ? 6.684 -8.193 -1.697 1.00 90.12 95 ASP A C 1
ATOM 750 O O . ASP A 1 95 ? 7.596 -8.959 -2.006 1.00 90.12 95 ASP A O 1
ATOM 754 N N . TYR A 1 96 ? 6.592 -6.969 -2.235 1.00 88.62 96 TYR A N 1
ATOM 755 C CA . TYR A 1 96 ? 7.591 -6.376 -3.132 1.00 88.62 96 TYR A CA 1
ATOM 756 C C . TYR A 1 96 ? 8.321 -5.182 -2.497 1.00 88.62 96 TYR A C 1
ATOM 758 O O . TYR A 1 96 ? 9.542 -5.072 -2.617 1.00 88.62 96 TYR A O 1
ATOM 766 N N . ILE A 1 97 ? 7.592 -4.282 -1.822 1.00 89.94 97 ILE A N 1
ATOM 767 C CA . ILE A 1 97 ? 8.164 -3.150 -1.062 1.00 89.94 97 ILE A CA 1
ATOM 768 C C . ILE A 1 97 ? 8.028 -3.370 0.441 1.00 89.94 97 ILE A C 1
ATOM 770 O O . ILE A 1 97 ? 8.968 -3.105 1.184 1.00 89.94 97 ILE A O 1
ATOM 774 N N . VAL A 1 98 ? 6.854 -3.819 0.877 1.00 91.69 98 VAL A N 1
ATOM 775 C CA . VAL A 1 98 ? 6.508 -4.005 2.287 1.00 91.69 98 VAL A CA 1
ATOM 776 C C . VAL A 1 98 ? 5.892 -5.381 2.455 1.00 91.69 98 VAL A C 1
ATOM 778 O O . VAL A 1 98 ? 5.093 -5.795 1.614 1.00 91.69 98 VAL A O 1
ATOM 781 N N . SER A 1 99 ? 6.260 -6.110 3.506 1.00 93.31 99 SER A N 1
ATOM 782 C CA . SER A 1 99 ? 5.707 -7.448 3.699 1.00 93.31 99 SER A CA 1
ATOM 783 C C . SER A 1 99 ? 4.252 -7.393 4.158 1.00 93.31 99 SER A C 1
ATOM 785 O O . SER A 1 99 ? 3.845 -6.516 4.926 1.00 93.31 99 SER A O 1
ATOM 787 N N . THR A 1 100 ? 3.474 -8.392 3.752 1.00 93.44 100 THR A N 1
ATOM 788 C CA . THR A 1 100 ? 2.095 -8.580 4.216 1.00 93.44 100 THR A CA 1
ATOM 789 C C . THR A 1 100 ? 2.009 -8.623 5.749 1.00 93.44 100 THR A C 1
ATOM 791 O O . THR A 1 100 ? 1.115 -8.031 6.358 1.00 93.44 100 THR A O 1
ATOM 794 N N . ARG A 1 101 ? 3.001 -9.244 6.404 1.00 93.38 101 ARG A N 1
ATOM 795 C CA . ARG A 1 101 ? 3.107 -9.302 7.870 1.00 93.38 101 ARG A CA 1
ATOM 796 C C . ARG A 1 101 ? 3.273 -7.919 8.504 1.00 93.38 101 ARG A C 1
ATOM 798 O O . ARG A 1 101 ? 2.615 -7.634 9.503 1.00 93.38 101 ARG A O 1
ATOM 805 N N . GLU A 1 102 ? 4.147 -7.079 7.954 1.00 93.81 102 GLU A N 1
ATOM 806 C CA . GLU A 1 102 ? 4.366 -5.717 8.455 1.00 93.81 102 GLU A CA 1
ATOM 807 C C . GLU A 1 102 ? 3.105 -4.869 8.315 1.00 93.81 102 GLU A C 1
ATOM 809 O O . GLU A 1 102 ? 2.706 -4.213 9.275 1.00 93.81 102 GLU A O 1
ATOM 814 N N . VAL A 1 103 ? 2.433 -4.938 7.163 1.00 94.62 103 VAL A N 1
ATOM 815 C CA . VAL A 1 103 ? 1.182 -4.201 6.934 1.00 94.62 103 VAL A CA 1
ATOM 816 C C . VAL A 1 103 ? 0.103 -4.651 7.907 1.00 94.62 103 VAL A C 1
ATOM 818 O O . VAL A 1 103 ? -0.521 -3.811 8.549 1.00 94.62 103 VAL A O 1
ATOM 821 N N . LYS A 1 104 ? -0.073 -5.964 8.095 1.00 95.00 104 LYS A N 1
ATOM 822 C CA . LYS A 1 104 ? -1.022 -6.503 9.077 1.00 95.00 104 LYS A CA 1
ATOM 823 C C . LYS A 1 104 ? -0.722 -5.995 10.487 1.00 95.00 104 LYS A C 1
ATOM 825 O O . LYS A 1 104 ? -1.638 -5.594 11.199 1.00 95.00 104 LYS A O 1
ATOM 830 N N . SER A 1 105 ? 0.554 -5.947 10.873 1.00 95.38 105 SER A N 1
ATOM 831 C CA . SER A 1 105 ? 0.963 -5.377 12.159 1.00 95.38 105 SER A CA 1
ATOM 832 C C . SER A 1 105 ? 0.608 -3.891 12.269 1.00 95.38 105 SER A C 1
ATOM 834 O O . SER A 1 105 ? 0.038 -3.489 13.278 1.00 95.38 105 SER A O 1
ATOM 836 N N . MET A 1 106 ? 0.906 -3.079 11.248 1.00 95.44 106 MET A N 1
ATOM 837 C CA . MET A 1 106 ? 0.570 -1.646 11.235 1.00 95.44 106 MET A CA 1
ATOM 838 C C . MET A 1 106 ? -0.938 -1.421 11.334 1.00 95.44 106 MET A C 1
ATOM 840 O O . MET A 1 106 ? -1.379 -0.568 12.096 1.00 95.44 106 MET A O 1
ATOM 844 N N . VAL A 1 107 ? -1.731 -2.204 10.598 1.00 95.81 107 VAL A N 1
ATOM 845 C CA . VAL A 1 107 ? -3.193 -2.110 10.630 1.00 95.81 107 VAL A CA 1
ATOM 846 C C . VAL A 1 107 ? -3.728 -2.431 12.018 1.00 95.81 107 VAL A C 1
ATOM 848 O O . VAL A 1 107 ? -4.499 -1.646 12.555 1.00 95.81 107 VAL A O 1
ATOM 851 N N . LEU A 1 108 ? -3.304 -3.538 12.630 1.00 96.00 108 LEU A N 1
ATOM 852 C CA . LEU A 1 108 ? -3.788 -3.921 13.958 1.00 96.00 108 LEU A CA 1
ATOM 853 C C . LEU A 1 108 ? -3.421 -2.886 15.030 1.00 96.00 108 LEU A C 1
ATOM 855 O O . LEU A 1 108 ? -4.249 -2.574 15.885 1.00 96.00 108 LEU A O 1
ATOM 859 N N . VAL A 1 109 ? -2.205 -2.333 14.971 1.00 97.19 109 VAL A N 1
ATOM 860 C CA . VAL A 1 109 ? -1.760 -1.270 15.885 1.00 97.19 109 VAL A CA 1
ATOM 861 C C . VAL A 1 109 ? -2.609 -0.011 15.697 1.00 97.19 109 VAL A C 1
ATOM 863 O O . VAL A 1 109 ? -3.254 0.439 16.643 1.00 97.19 109 VAL A O 1
ATOM 866 N N . HIS A 1 110 ? -2.685 0.516 14.474 1.00 96.81 110 HIS A N 1
ATOM 867 C CA . HIS A 1 110 ? -3.365 1.786 14.201 1.00 96.81 110 HIS A CA 1
ATOM 868 C C . HIS A 1 110 ? -4.881 1.703 14.358 1.00 96.81 110 HIS A C 1
ATOM 870 O O . HIS A 1 110 ? -5.512 2.677 14.766 1.00 96.81 110 HIS A O 1
ATOM 876 N N . ALA A 1 111 ? -5.488 0.559 14.034 1.00 95.25 111 ALA A N 1
ATOM 877 C CA . ALA A 1 111 ? -6.920 0.356 14.218 1.00 95.25 111 ALA A CA 1
ATOM 878 C C . ALA A 1 111 ? -7.272 0.375 15.704 1.00 95.25 111 ALA A C 1
ATOM 880 O O . ALA A 1 111 ? -8.194 1.083 16.101 1.00 95.25 111 ALA A O 1
ATOM 881 N N . LYS A 1 112 ? -6.468 -0.301 16.538 1.00 95.94 112 LYS A N 1
ATOM 882 C CA . LYS A 1 112 ? -6.611 -0.255 17.995 1.00 95.94 112 LYS A CA 1
ATOM 883 C C . LYS A 1 112 ? -6.457 1.168 18.536 1.00 95.94 112 LYS A C 1
ATOM 885 O O . LYS A 1 112 ? -7.259 1.578 19.368 1.00 95.94 112 LYS A O 1
ATOM 890 N N . GLU A 1 113 ? -5.467 1.925 18.059 1.00 96.00 113 GLU A N 1
ATOM 891 C CA . GLU A 1 113 ? -5.275 3.335 18.445 1.00 96.00 113 GLU A CA 1
ATOM 892 C C . GLU A 1 113 ? -6.474 4.222 18.085 1.00 96.00 113 GLU A C 1
ATOM 894 O O . GLU A 1 113 ? -6.787 5.164 18.811 1.00 96.00 113 GLU A O 1
ATOM 899 N N . CYS A 1 114 ? -7.151 3.923 16.976 1.00 94.88 114 CYS A N 1
ATOM 900 C CA . CYS A 1 114 ? -8.302 4.687 16.495 1.00 94.88 114 CYS A CA 1
ATOM 901 C C . CYS A 1 114 ? -9.657 4.122 16.955 1.00 94.88 114 CYS A C 1
ATOM 903 O O . CYS A 1 114 ? -10.685 4.673 16.568 1.00 94.88 114 CYS A O 1
ATOM 905 N N . GLY A 1 115 ? -9.678 3.037 17.739 1.00 94.19 115 GLY A N 1
ATOM 906 C CA . GLY A 1 115 ? -10.913 2.368 18.160 1.00 94.19 115 GLY A CA 1
ATOM 907 C C . GLY A 1 115 ? -11.723 1.774 17.001 1.00 94.19 115 GLY A C 1
ATOM 908 O O . GLY A 1 115 ? -12.948 1.805 17.040 1.00 94.19 115 GLY A O 1
ATOM 909 N N . LEU A 1 116 ? -11.052 1.290 15.953 1.00 93.94 116 LEU A N 1
ATOM 910 C CA . LEU A 1 116 ? -11.679 0.651 14.797 1.00 93.94 116 LEU A CA 1
ATOM 911 C C . LEU A 1 116 ? -11.648 -0.873 14.925 1.00 93.94 116 LEU A C 1
ATOM 913 O O . LEU A 1 116 ? -10.618 -1.451 15.279 1.00 93.94 116 LEU A O 1
ATOM 917 N N . ASP A 1 117 ? -12.753 -1.510 14.547 1.00 93.81 117 ASP A N 1
ATOM 918 C CA . ASP A 1 117 ? -12.828 -2.961 14.400 1.00 93.81 117 ASP A CA 1
ATOM 919 C C . ASP A 1 117 ? -12.085 -3.428 13.145 1.00 93.81 117 ASP A C 1
ATOM 921 O O . ASP A 1 117 ? -11.972 -2.701 12.152 1.00 93.81 117 ASP A O 1
ATOM 925 N N . VAL A 1 118 ? -11.565 -4.653 13.189 1.00 93.25 118 VAL A N 1
ATOM 926 C CA . VAL A 1 118 ? -10.707 -5.216 12.144 1.00 93.25 118 VAL A CA 1
ATOM 927 C C . VAL A 1 118 ? -11.140 -6.644 11.829 1.00 93.25 118 VAL A C 1
ATOM 929 O O . VAL A 1 118 ? -11.059 -7.520 12.686 1.00 93.25 118 VAL A O 1
ATOM 932 N N . GLU A 1 119 ? -11.519 -6.882 10.577 1.00 92.69 119 GLU A N 1
ATOM 933 C CA . GLU A 1 119 ? -11.910 -8.185 10.022 1.00 92.69 119 GLU A CA 1
ATOM 934 C C . GLU A 1 119 ? -11.084 -8.456 8.759 1.00 92.69 119 GLU A C 1
ATOM 936 O O . GLU A 1 119 ? -11.597 -8.588 7.654 1.00 92.69 119 GLU A O 1
ATOM 941 N N . LEU A 1 120 ? -9.760 -8.441 8.918 1.00 83.56 120 LEU A N 1
ATOM 942 C CA . LEU A 1 120 ? -8.828 -8.482 7.794 1.00 83.56 120 LEU A CA 1
ATOM 943 C C . LEU A 1 120 ? -8.864 -9.804 7.029 1.00 83.56 120 LEU A C 1
ATOM 945 O O . LEU A 1 120 ? -8.503 -10.846 7.583 1.00 83.56 120 LEU A O 1
ATOM 949 N N . ASP A 1 121 ? -9.126 -9.697 5.730 1.00 68.25 121 ASP A N 1
ATOM 950 C CA . ASP A 1 121 ? -8.835 -10.727 4.736 1.00 68.25 121 ASP A CA 1
ATOM 951 C C . ASP A 1 121 ? -7.529 -10.337 4.015 1.00 68.25 121 ASP A C 1
ATOM 953 O O . ASP A 1 121 ? -7.526 -9.556 3.057 1.00 68.25 121 ASP A O 1
ATOM 957 N N . ILE A 1 122 ? -6.387 -10.765 4.571 1.00 58.12 122 ILE A N 1
ATOM 958 C CA . ILE A 1 122 ? -5.046 -10.582 3.977 1.00 58.12 122 ILE A CA 1
ATOM 959 C C . ILE A 1 122 ? -4.299 -11.908 3.981 1.00 58.12 122 ILE A C 1
ATOM 961 O O . ILE A 1 122 ? -4.180 -12.492 5.089 1.00 58.12 122 ILE A O 1
#

Foldseek 3Di:
DADPPVRDPQKDADQKFKKAKAWPNDGDPPRMDIDGVVCLVVVLVVNLVSLLVVLLVLLPDPDHDARADIFIWGLRMAGPVRDDDDSPDIDGCDPPRHDPVSNVVSNVVSCVVSVHHHNYDD

Secondary structure (DSSP, 8-state):
--BTTTTBS-EEE-SEEEEEEEETTB--TT-EEEEEGGGHHHHHHHHHHHHHHHHHHHHTSSSPPPB--EEEEES-EEETT-----TT--EE-BTTTB-HHHHHHHHHHHHHHTT--B----

pLDDT: mean 91.58, std 5.21, range [58.12, 97.19]

Sequence (122 aa):
MFCPKCLSNSLHLKEKGVIHILVNGRQKDTGRFLFSLESRPEITQNISNKILEHFKWIASFQNTKPVENVNIITSDAKCDNGCALPLAQKFSLLDYIVSTREVKSMVLVHAKECGLDVELDI

Radius of gyration: 15.18 Å; chains: 1; bounding box: 38×26×42 Å